Protein AF-A0A415L6I8-F1 (afdb_monomer_lite)

InterPro domains:
  IPR009229 AgrD, cyclic lactone autoinducer peptide [TIGR04223] (12-40)

pLDDT: mean 89.0, std 8.46, range [57.69, 97.88]

Foldseek 3Di:
DVVVVVVVVVVVVVVVVVVVVVVVVCVVVVVVPPPDPDDPVCVVVDPDD

Secondary structure (DSSP, 8-state):
-HHHHHHHHHHHHHHHHHHHHHHHHHHHTTHHHHPPPPPGGGGGG-S--

Sequence (49 aa):
MFKKIYSKLGIIANCMALLMVIQSANTACGWIVHEPKFPETANKYKKVK

Structure (mmCIF, N/CA/C/O backbone):
data_AF-A0A415L6I8-F1
#
_entry.id   AF-A0A415L6I8-F1
#
loop_
_atom_site.group_PDB
_atom_site.id
_atom_site.type_symbol
_atom_site.label_atom_id
_atom_site.label_alt_id
_atom_site.label_comp_id
_atom_site.label_asym_id
_atom_site.label_entity_id
_atom_site.label_seq_id
_atom_site.pdbx_PDB_ins_code
_atom_site.Cartn_x
_atom_site.Cartn_y
_atom_site.Cartn_z
_atom_site.occupancy
_atom_site.B_iso_or_equiv
_atom_site.auth_seq_id
_atom_site.auth_comp_id
_atom_site.auth_asym_id
_atom_site.auth_atom_id
_atom_site.pdbx_PDB_model_num
ATOM 1 N N . MET A 1 1 ? -16.881 6.957 29.122 1.00 62.97 1 MET A N 1
ATOM 2 C CA . MET A 1 1 ? -15.421 6.848 28.887 1.00 62.97 1 MET A CA 1
ATOM 3 C C . MET A 1 1 ? -15.075 5.767 27.857 1.00 62.97 1 MET A C 1
ATOM 5 O O . MET A 1 1 ? -14.537 6.111 26.813 1.00 62.97 1 MET A O 1
ATOM 9 N N . PHE A 1 2 ? -15.477 4.506 28.065 1.00 71.50 2 PHE A N 1
ATOM 10 C CA . PHE A 1 2 ? -15.194 3.377 27.155 1.00 71.50 2 PHE A CA 1
ATOM 11 C C . PHE A 1 2 ? -15.641 3.574 25.695 1.00 71.50 2 PHE A C 1
ATOM 13 O O . PHE A 1 2 ? -14.849 3.366 24.784 1.00 71.50 2 PHE A O 1
ATOM 20 N N . LYS A 1 3 ? -16.856 4.080 25.443 1.00 77.25 3 LYS A N 1
ATOM 21 C CA . LYS A 1 3 ? -17.361 4.339 24.075 1.00 77.25 3 LYS A CA 1
ATOM 22 C C . LYS A 1 3 ? -16.469 5.293 23.259 1.00 77.25 3 LYS A C 1
ATOM 24 O O . LYS A 1 3 ? -16.312 5.122 22.055 1.00 77.25 3 LYS A O 1
ATOM 29 N N . LYS A 1 4 ? -15.839 6.272 23.922 1.00 79.69 4 LYS A N 1
ATOM 30 C CA . LYS A 1 4 ? -14.922 7.239 23.290 1.00 79.69 4 LYS A CA 1
ATOM 31 C C . LYS A 1 4 ? -13.579 6.592 22.929 1.00 79.69 4 LYS A C 1
ATOM 33 O O . LYS A 1 4 ? -12.981 6.964 21.929 1.00 79.69 4 LYS A O 1
ATOM 38 N N . ILE A 1 5 ? -13.135 5.610 23.715 1.00 88.12 5 ILE A N 1
ATOM 39 C CA . ILE A 1 5 ? -11.925 4.821 23.445 1.00 88.12 5 ILE A CA 1
ATOM 40 C C . ILE A 1 5 ? -12.171 3.868 22.269 1.00 88.12 5 ILE A C 1
ATOM 42 O O . ILE A 1 5 ? -11.388 3.878 21.326 1.00 88.12 5 ILE A O 1
ATOM 46 N N . TYR A 1 6 ? -13.294 3.139 22.260 1.00 86.31 6 TYR A N 1
ATOM 47 C CA . TYR A 1 6 ? -13.667 2.265 21.138 1.00 86.31 6 TYR A CA 1
ATOM 48 C C . TYR A 1 6 ? -13.786 3.025 19.812 1.00 86.31 6 TYR A C 1
ATOM 50 O O . TYR A 1 6 ? -13.282 2.569 18.791 1.00 86.31 6 TYR A O 1
ATOM 58 N N . SER A 1 7 ? -14.385 4.218 19.830 1.00 90.94 7 SER A N 1
ATOM 59 C CA . SER A 1 7 ? -14.457 5.074 18.641 1.00 90.94 7 SER A CA 1
ATOM 60 C C . SER A 1 7 ? -13.069 5.498 18.140 1.00 90.94 7 SER A C 1
ATOM 62 O O . SER A 1 7 ? -12.808 5.408 16.942 1.00 90.94 7 SER A O 1
ATOM 64 N N . LYS A 1 8 ? -12.149 5.893 19.033 1.00 91.94 8 LYS A N 1
ATOM 65 C CA . LYS A 1 8 ? -10.767 6.232 18.651 1.00 91.94 8 LYS A CA 1
ATOM 66 C C . LYS A 1 8 ? -10.002 5.034 18.087 1.00 91.94 8 LYS A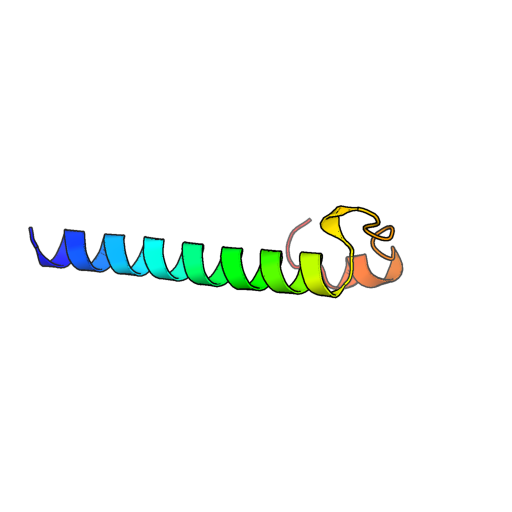 C 1
ATOM 68 O O . LYS A 1 8 ? -9.324 5.183 17.077 1.00 91.94 8 LYS A O 1
ATOM 73 N N . LEU A 1 9 ? -10.132 3.860 18.704 1.00 95.38 9 LEU A N 1
ATOM 74 C CA . LEU A 1 9 ? -9.520 2.624 18.209 1.00 95.38 9 LEU A CA 1
ATOM 75 C C . LEU A 1 9 ? -10.039 2.258 16.815 1.00 95.38 9 LEU A C 1
ATOM 77 O O . LEU A 1 9 ? -9.244 1.898 15.954 1.00 95.38 9 LEU A O 1
ATOM 81 N N . GLY A 1 10 ? -11.340 2.425 16.565 1.00 95.38 10 GLY A N 1
ATOM 82 C CA . GLY A 1 10 ? -11.928 2.215 15.241 1.00 95.38 10 GLY A CA 1
ATOM 83 C C . GLY A 1 10 ? -11.349 3.146 14.172 1.00 95.38 10 GLY A C 1
ATOM 84 O O . GLY A 1 10 ? -11.074 2.704 13.060 1.00 95.38 10 GLY A O 1
ATOM 85 N N . ILE A 1 11 ? -11.104 4.419 14.498 1.00 96.06 11 ILE A N 1
ATOM 86 C CA . ILE A 1 11 ? -10.453 5.361 13.572 1.00 96.06 11 ILE A CA 1
ATOM 87 C C . ILE A 1 11 ? -9.018 4.913 13.272 1.00 96.06 11 ILE A C 1
ATOM 89 O O . ILE A 1 11 ? -8.633 4.837 12.109 1.00 96.06 11 ILE A O 1
ATOM 93 N N . ILE A 1 12 ? -8.245 4.560 14.303 1.00 96.50 12 ILE A N 1
ATOM 94 C CA . ILE A 1 12 ? -6.856 4.105 14.143 1.00 96.50 12 ILE A CA 1
ATOM 95 C C . ILE A 1 12 ? -6.800 2.830 13.291 1.00 96.50 12 ILE A C 1
ATOM 97 O O . ILE A 1 12 ? -5.991 2.750 12.371 1.00 96.50 12 ILE A O 1
ATOM 101 N N . ALA A 1 13 ? -7.691 1.867 13.537 1.00 96.88 13 ALA A N 1
ATOM 102 C CA . ALA A 1 13 ? -7.791 0.644 12.745 1.00 96.88 13 ALA A CA 1
ATOM 103 C C . ALA A 1 13 ? -8.089 0.930 11.263 1.00 96.88 13 ALA A C 1
ATOM 105 O O . ALA A 1 13 ? -7.448 0.343 10.395 1.00 96.88 13 ALA A O 1
ATOM 106 N N . ASN A 1 14 ? -8.991 1.871 10.965 1.00 96.94 14 ASN A N 1
ATOM 107 C CA . ASN A 1 14 ? -9.273 2.281 9.585 1.00 96.94 14 ASN A CA 1
ATOM 108 C C . ASN A 1 14 ? -8.059 2.937 8.913 1.00 96.94 14 ASN A C 1
ATOM 110 O O . ASN A 1 14 ? -7.744 2.612 7.769 1.00 96.94 14 ASN A O 1
ATOM 114 N N . CYS A 1 15 ? -7.340 3.816 9.617 1.00 96.69 15 CYS A N 1
ATOM 115 C CA . CYS A 1 15 ? -6.110 4.409 9.091 1.00 96.69 15 CYS A CA 1
ATOM 116 C C . CYS A 1 15 ? -5.045 3.340 8.809 1.00 96.69 15 CYS A C 1
ATOM 118 O O . CYS A 1 15 ? -4.419 3.366 7.752 1.00 96.69 15 CYS A O 1
ATOM 120 N N . MET A 1 16 ? -4.863 2.375 9.716 1.00 97.88 16 MET A N 1
ATOM 121 C CA . MET A 1 16 ? -3.916 1.272 9.520 1.00 97.88 16 MET A CA 1
ATOM 122 C C . MET A 1 16 ? -4.310 0.376 8.342 1.00 97.88 16 MET A C 1
ATOM 124 O O . MET A 1 16 ? -3.443 -0.001 7.558 1.00 97.88 16 MET A O 1
ATOM 128 N N . ALA A 1 17 ? -5.602 0.081 8.175 1.00 97.69 17 ALA A N 1
ATOM 129 C CA . ALA A 1 17 ? -6.092 -0.669 7.022 1.00 97.69 17 ALA A CA 1
ATOM 130 C C . ALA A 1 17 ? -5.786 0.063 5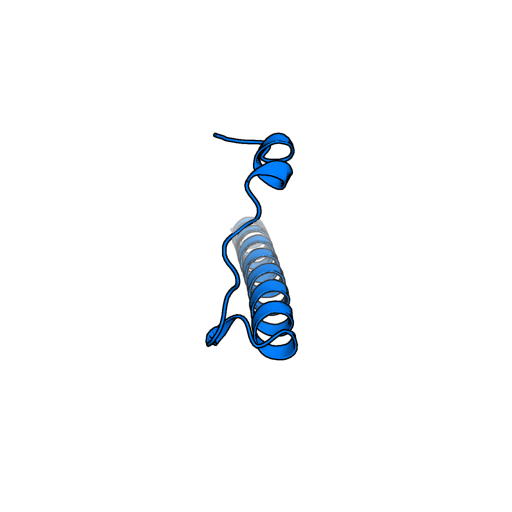.705 1.00 97.69 17 ALA A C 1
ATOM 132 O O . ALA A 1 17 ? -5.272 -0.545 4.767 1.00 97.69 17 ALA A O 1
ATOM 133 N N . LEU A 1 18 ? -6.020 1.378 5.650 1.00 96.81 18 LEU A N 1
ATOM 134 C CA . LEU A 1 18 ? -5.696 2.190 4.476 1.00 96.81 18 LEU A CA 1
ATOM 135 C C . LEU A 1 18 ? -4.189 2.197 4.172 1.00 96.81 18 LEU A C 1
ATOM 137 O O . LEU A 1 18 ? -3.796 2.007 3.022 1.00 96.81 18 LEU A O 1
ATOM 141 N N . LEU A 1 19 ? -3.345 2.371 5.194 1.00 97.06 19 LEU A N 1
ATOM 142 C CA . LEU A 1 19 ? -1.887 2.329 5.038 1.00 97.06 19 LEU A CA 1
ATOM 143 C C . LEU A 1 19 ? -1.407 0.969 4.518 1.00 97.06 19 LEU A C 1
ATOM 145 O O . LEU A 1 19 ? -0.559 0.921 3.630 1.00 97.06 19 LEU A O 1
ATOM 149 N N . MET A 1 20 ? -1.985 -0.128 5.012 1.00 97.62 20 MET A N 1
ATOM 150 C CA . MET A 1 20 ? -1.659 -1.479 4.552 1.00 97.62 20 MET A CA 1
ATOM 151 C C . MET A 1 20 ? -2.032 -1.688 3.075 1.00 97.62 20 MET A C 1
ATOM 153 O O . MET A 1 20 ? -1.247 -2.261 2.316 1.00 97.62 20 MET A O 1
ATOM 157 N N . VAL A 1 21 ? -3.189 -1.183 2.632 1.00 96.56 21 VAL A N 1
ATOM 158 C CA . VAL A 1 21 ? -3.584 -1.226 1.213 1.00 96.56 21 VAL A CA 1
ATOM 159 C C . VAL A 1 21 ? -2.594 -0.446 0.345 1.00 96.56 21 VAL A C 1
ATOM 161 O O . VAL A 1 21 ? -2.111 -0.979 -0.651 1.00 96.56 21 VAL A O 1
ATOM 164 N N . ILE A 1 22 ? -2.222 0.773 0.744 1.00 94.50 22 ILE A N 1
ATOM 165 C CA . ILE A 1 22 ? -1.232 1.582 0.013 1.00 94.50 22 ILE A CA 1
ATOM 166 C C . ILE A 1 22 ? 0.114 0.852 -0.066 1.00 94.50 22 ILE A C 1
ATOM 168 O O . ILE A 1 22 ? 0.698 0.740 -1.142 1.00 94.50 22 ILE A O 1
ATOM 172 N N . GLN A 1 23 ? 0.596 0.310 1.052 1.00 95.44 23 GLN A N 1
ATOM 173 C CA . GLN A 1 23 ? 1.889 -0.368 1.097 1.00 95.44 23 GLN A CA 1
ATOM 174 C C . GLN A 1 23 ? 1.901 -1.654 0.264 1.00 95.44 23 GLN A C 1
ATOM 176 O O . GLN A 1 23 ? 2.875 -1.912 -0.445 1.00 95.44 23 GLN A O 1
ATOM 181 N N . SER A 1 24 ? 0.826 -2.444 0.311 1.00 96.56 24 SER A N 1
ATOM 182 C CA . SER A 1 24 ? 0.709 -3.665 -0.495 1.00 96.56 24 SER A CA 1
ATOM 183 C C . SER A 1 24 ? 0.688 -3.360 -1.995 1.00 96.56 24 SER A C 1
ATOM 185 O O . SER A 1 24 ? 1.445 -3.983 -2.737 1.00 96.56 24 SER A O 1
ATOM 187 N N . ALA A 1 25 ? -0.072 -2.351 -2.434 1.00 93.00 25 ALA A N 1
ATOM 188 C CA . ALA A 1 25 ? -0.084 -1.906 -3.827 1.00 93.00 25 ALA A CA 1
ATOM 189 C C . ALA A 1 25 ? 1.293 -1.385 -4.269 1.00 93.00 25 ALA A C 1
ATOM 191 O O . ALA A 1 25 ? 1.816 -1.811 -5.298 1.00 93.00 25 ALA A O 1
ATOM 192 N N . ASN A 1 26 ? 1.925 -0.532 -3.457 1.00 91.81 26 ASN A N 1
ATOM 193 C CA . ASN A 1 26 ? 3.245 0.014 -3.770 1.00 91.81 26 ASN A CA 1
ATOM 194 C C . ASN A 1 26 ? 4.320 -1.080 -3.850 1.00 91.81 26 ASN A C 1
ATOM 196 O O . ASN A 1 26 ? 5.208 -1.003 -4.697 1.00 91.81 26 ASN A O 1
ATOM 200 N N . THR A 1 27 ? 4.241 -2.105 -2.997 1.00 94.31 27 THR A N 1
ATOM 201 C CA . THR A 1 27 ? 5.169 -3.247 -3.030 1.00 94.31 27 THR A CA 1
ATOM 202 C C . THR A 1 27 ? 4.930 -4.109 -4.266 1.00 94.31 27 THR A C 1
ATOM 204 O O . THR A 1 27 ? 5.874 -4.396 -4.997 1.00 94.31 27 THR A O 1
ATOM 207 N N . ALA A 1 28 ? 3.677 -4.492 -4.530 1.00 93.50 28 ALA A N 1
ATOM 208 C CA . ALA A 1 28 ? 3.319 -5.355 -5.656 1.00 93.50 28 ALA A CA 1
ATOM 209 C C . 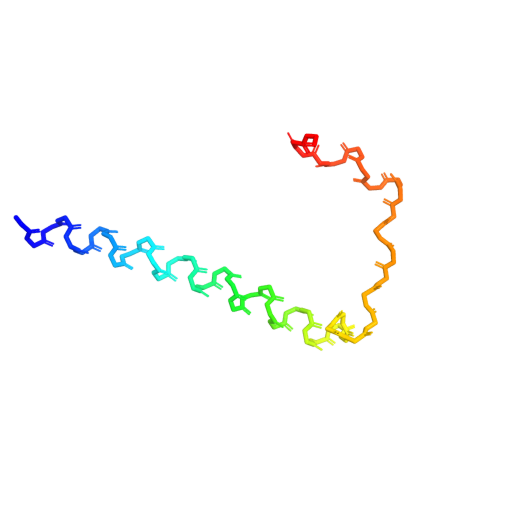ALA A 1 28 ? 3.667 -4.719 -7.011 1.00 93.50 28 ALA A C 1
ATOM 211 O O . ALA A 1 28 ? 4.121 -5.411 -7.919 1.00 93.50 28 ALA A O 1
ATOM 212 N N . CYS A 1 29 ? 3.505 -3.400 -7.129 1.00 90.88 29 CYS A N 1
ATOM 213 C CA . CYS A 1 29 ? 3.849 -2.643 -8.331 1.00 90.88 29 CYS A CA 1
ATOM 214 C C . CYS A 1 29 ? 5.335 -2.244 -8.407 1.00 90.88 29 CYS A C 1
ATOM 216 O O . CYS A 1 29 ? 5.734 -1.596 -9.372 1.00 90.88 29 CYS A O 1
ATOM 218 N N . GLY A 1 30 ? 6.153 -2.555 -7.393 1.00 90.88 30 GLY A N 1
ATOM 219 C CA . GLY A 1 30 ? 7.552 -2.113 -7.325 1.00 90.88 30 GLY A CA 1
ATOM 220 C C . GLY A 1 30 ? 7.727 -0.595 -7.164 1.00 90.88 30 GLY A C 1
ATOM 221 O O . GLY A 1 30 ? 8.843 -0.084 -7.258 1.00 90.88 30 GLY A O 1
ATOM 222 N N . TRP A 1 31 ? 6.652 0.144 -6.883 1.00 90.75 31 TRP A N 1
ATOM 223 C CA . TRP A 1 31 ? 6.677 1.599 -6.711 1.00 90.75 31 TRP A CA 1
ATOM 224 C C . TRP A 1 31 ? 7.462 2.050 -5.482 1.00 90.75 31 TRP A C 1
ATOM 226 O O . TRP A 1 31 ? 7.892 3.192 -5.432 1.00 90.75 31 TRP A O 1
ATOM 236 N N . ILE A 1 32 ? 7.735 1.157 -4.527 1.00 86.12 32 ILE A N 1
ATOM 237 C CA . ILE A 1 32 ? 8.652 1.462 -3.416 1.00 86.12 32 ILE A CA 1
ATOM 238 C C . ILE A 1 32 ? 10.057 1.835 -3.923 1.00 86.12 32 ILE A C 1
ATOM 240 O O . ILE A 1 32 ? 10.724 2.660 -3.306 1.00 86.12 32 ILE A O 1
ATOM 244 N N . VAL A 1 33 ? 10.508 1.242 -5.033 1.00 89.56 33 VAL A N 1
ATOM 245 C CA . VAL A 1 33 ? 11.851 1.477 -5.598 1.00 89.56 33 VAL A CA 1
ATOM 246 C C . VAL A 1 33 ? 11.817 2.299 -6.884 1.00 89.56 33 VAL A C 1
ATOM 248 O O . VAL A 1 33 ? 12.735 3.072 -7.153 1.00 89.56 33 VAL A O 1
ATOM 251 N N . HIS A 1 34 ? 10.755 2.152 -7.675 1.00 85.50 34 HIS A N 1
ATOM 252 C CA . HIS A 1 34 ? 10.626 2.755 -8.996 1.00 85.50 34 HIS A CA 1
ATOM 253 C C . HIS A 1 34 ? 9.218 3.325 -9.192 1.00 85.50 34 HIS A C 1
ATOM 255 O O . HIS A 1 34 ? 8.481 2.897 -10.081 1.00 85.50 34 HIS A O 1
ATOM 261 N N . GLU A 1 35 ? 8.815 4.276 -8.344 1.00 85.50 35 GLU A N 1
ATOM 262 C CA . GLU A 1 35 ? 7.563 5.006 -8.561 1.00 85.50 35 GLU A CA 1
ATOM 263 C C . GLU A 1 35 ? 7.651 5.807 -9.877 1.00 85.50 35 GLU A C 1
ATOM 265 O O . GLU A 1 35 ? 8.545 6.646 -10.038 1.00 85.50 35 GLU A O 1
ATOM 270 N N . PRO A 1 36 ? 6.760 5.561 -10.855 1.00 85.56 36 PRO A N 1
ATOM 271 C CA . PRO A 1 36 ? 6.734 6.335 -12.084 1.00 85.56 36 PRO A CA 1
ATOM 272 C C . PRO A 1 36 ? 6.287 7.769 -11.791 1.00 85.56 36 PRO A C 1
ATOM 274 O O . PRO A 1 36 ? 5.495 8.025 -10.885 1.00 85.56 36 PRO A O 1
ATOM 277 N N . LYS A 1 37 ? 6.737 8.725 -12.611 1.00 87.56 37 LYS A N 1
ATOM 278 C CA . LYS A 1 37 ? 6.216 10.094 -12.532 1.00 87.56 37 LYS A CA 1
ATOM 279 C C . LYS A 1 37 ? 4.701 10.070 -12.704 1.00 87.56 37 LYS A C 1
ATOM 281 O O . LYS A 1 37 ? 4.194 9.516 -13.680 1.00 87.56 37 LYS A O 1
ATOM 286 N N . PHE A 1 38 ? 3.996 10.708 -11.772 1.00 84.25 38 PHE A N 1
ATOM 287 C CA . PHE A 1 38 ? 2.551 10.845 -11.869 1.00 84.25 38 PHE A CA 1
ATOM 288 C C . PHE A 1 38 ? 2.188 11.540 -13.193 1.00 84.25 38 PHE A C 1
ATOM 290 O O . PHE A 1 38 ? 2.723 12.618 -13.475 1.00 84.25 38 PHE A O 1
ATOM 297 N N . PRO A 1 39 ? 1.307 10.951 -14.017 1.00 88.81 39 PRO A N 1
ATOM 298 C CA . PRO A 1 39 ? 1.012 11.493 -15.333 1.00 88.81 39 PRO A CA 1
ATOM 299 C C . PRO A 1 39 ? 0.310 12.849 -15.215 1.00 88.81 39 PRO A C 1
ATOM 301 O O . PRO A 1 39 ? -0.702 12.983 -14.526 1.00 88.81 39 PRO A O 1
ATOM 304 N N . GLU A 1 40 ? 0.813 13.857 -15.931 1.00 89.88 40 GLU A N 1
ATOM 305 C CA . GLU A 1 40 ? 0.260 15.220 -15.896 1.00 89.88 40 GLU A CA 1
ATOM 306 C C . GLU A 1 40 ? -1.226 15.251 -16.271 1.00 89.88 40 GLU A C 1
ATOM 308 O O . GLU A 1 40 ? -2.020 15.974 -15.669 1.00 89.88 40 GLU A O 1
ATOM 313 N N . THR A 1 41 ? -1.626 14.391 -17.208 1.00 88.25 41 THR A N 1
ATOM 314 C CA . THR A 1 41 ? -3.012 14.229 -17.662 1.00 88.25 41 THR A CA 1
ATOM 315 C C . THR A 1 41 ? -3.956 13.735 -16.568 1.00 88.25 41 THR A C 1
ATOM 317 O O . THR A 1 41 ? -5.162 13.964 -16.669 1.00 88.25 41 THR A O 1
ATOM 320 N N . ALA A 1 42 ? -3.442 13.094 -15.513 1.00 86.69 42 ALA A N 1
ATOM 321 C CA . ALA A 1 42 ? -4.235 12.648 -14.374 1.00 86.69 42 ALA A CA 1
ATOM 322 C C . ALA A 1 42 ? -4.434 13.740 -13.309 1.00 86.69 42 ALA A C 1
ATOM 324 O O . ALA A 1 42 ? -5.287 13.581 -12.434 1.00 86.69 42 ALA A O 1
ATOM 325 N N . ASN A 1 43 ? -3.734 14.882 -13.394 1.00 87.25 43 ASN A N 1
ATOM 326 C CA . ASN A 1 43 ? -3.916 15.990 -12.446 1.00 87.25 43 ASN A CA 1
ATOM 327 C C . ASN A 1 43 ? -5.357 16.521 -12.427 1.00 87.25 43 ASN A C 1
ATOM 329 O O . ASN A 1 43 ? -5.823 16.954 -11.377 1.00 87.25 43 ASN A O 1
ATOM 333 N N . LYS A 1 44 ? -6.096 16.415 -13.541 1.00 90.00 44 LYS A N 1
ATOM 334 C CA . LYS A 1 44 ? -7.515 16.808 -13.619 1.00 90.00 44 LYS A CA 1
ATOM 335 C C . LYS A 1 44 ? -8.438 16.036 -12.664 1.00 90.00 44 LYS A C 1
ATOM 337 O O . LYS A 1 44 ? -9.548 16.488 -12.415 1.00 90.00 44 LYS 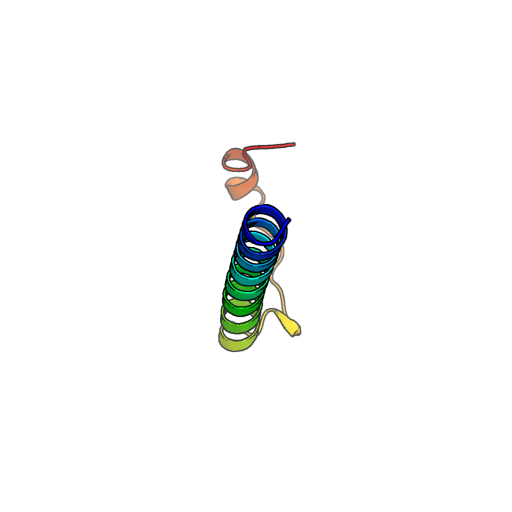A O 1
ATOM 342 N N . TYR A 1 45 ? -8.003 14.884 -12.145 1.00 87.75 45 TYR A N 1
ATOM 343 C CA . TYR A 1 45 ? -8.775 14.067 -11.203 1.00 87.75 45 TYR A CA 1
ATOM 344 C C . TYR A 1 45 ? -8.449 14.358 -9.731 1.00 87.75 45 TYR A C 1
ATOM 346 O O . TYR A 1 45 ? -9.113 13.818 -8.842 1.00 87.75 45 TYR A O 1
ATOM 354 N N . LYS A 1 46 ? -7.444 15.197 -9.442 1.00 84.75 46 LYS A N 1
ATOM 355 C CA . LYS A 1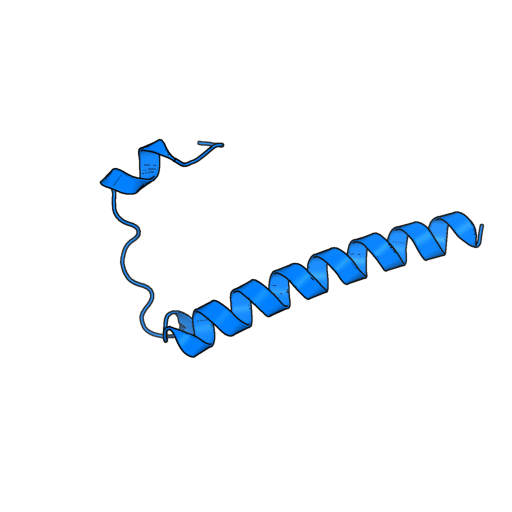 46 ? -7.130 15.598 -8.067 1.00 84.75 46 LYS A CA 1
ATOM 356 C C . LYS A 1 46 ? -8.288 16.432 -7.515 1.00 84.75 46 LYS A C 1
ATOM 358 O O . LYS A 1 46 ? -8.618 17.485 -8.048 1.00 84.75 46 LYS A O 1
ATOM 363 N N . LYS A 1 47 ? -8.918 15.946 -6.440 1.00 80.44 47 LYS A N 1
ATOM 364 C CA . LYS A 1 47 ? -10.035 16.638 -5.767 1.00 80.44 47 LYS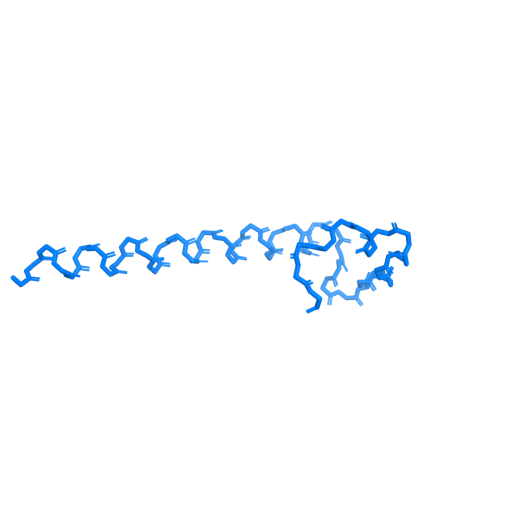 A CA 1
ATOM 365 C C . LYS A 1 47 ? -9.584 17.833 -4.918 1.00 80.44 47 LYS A C 1
ATOM 367 O O . LYS A 1 47 ? -10.415 18.649 -4.540 1.00 80.44 47 LYS A O 1
ATOM 372 N N . VAL A 1 48 ? -8.290 17.927 -4.617 1.00 77.44 48 VAL A N 1
ATOM 373 C CA . VAL A 1 48 ? -7.667 19.009 -3.847 1.00 77.44 48 VAL A CA 1
ATOM 374 C C . VAL A 1 48 ? -6.389 19.406 -4.588 1.00 77.44 48 VAL A C 1
ATOM 376 O O . VAL A 1 48 ? -5.688 18.517 -5.078 1.00 77.44 48 VAL A O 1
ATOM 379 N N . LYS A 1 49 ? -6.152 20.716 -4.743 1.00 57.69 49 LYS A N 1
ATOM 380 C CA . LYS A 1 49 ? -4.933 21.253 -5.366 1.00 57.69 49 LYS A CA 1
ATOM 381 C C . LYS A 1 49 ? -3.702 20.936 -4.529 1.00 57.69 49 LYS A C 1
ATOM 383 O O . LYS A 1 49 ? -3.807 21.072 -3.292 1.00 57.69 49 LYS A O 1
#

Radius of gyration: 16.38 Å; chains: 1; bounding box: 29×27×46 Å

Organism: NCBI:txid39496